Protein AF-A0A3B0XE93-F1 (afdb_monomer)

Secondary structure (DSSP, 8-state):
--------HHHHHHHHHHHTT--S-----TT-SEEEEEEEEETTEEEEEEEEETTEEEEETTEEEEGGGTEEEETTEEEE-HHHHHHHHHSPPP--S------HHHHHHHHHHHHHHHHHHHHHHHHHHHH-TTS-HHHHHHHHTTSGGGTT--HHHHHTTS--

Nearest PDB structures (foldseek):
  1lvn-assembly1_A  TM=4.538E-01  e=3.281E-01  Escherichia coli
  1qal-assembly1_A  TM=4.482E-01  e=3.482E-01  Escherichia coli
  8w8d-assembly1_c  TM=2.351E-01  e=2.782E+00  Escherichia coli K-12
  2uw4-assembly1_A  TM=3.989E-01  e=7.632E+00  Bos taurus

Mean predicted aligned error: 15.97 Å

Sequence (164 aa):
MNALWKTGFKQLAGVVAGLLSFDGRIEHKPEQSSICLGMLKSKGGRRWVSLFNQPLELEINGYKTPLNELLFIENGVLVIDRLRIEELLNLAPVNTAKKYIPDVSDREAQKSATQLMYQDWQDVYDALKTQHPKQNISWICRHISRLPVGKNKTPEYIRRKIKS

pLDDT: mean 82.12, std 14.65, range [35.81, 96.44]

Solvent-accessible surface area (backbone atoms only — not comparable to full-atom values): 9842 Å² total; per-residue (Å²): 134,84,80,80,85,79,80,54,72,70,56,51,52,49,52,56,26,52,74,70,69,45,89,67,84,82,71,82,61,97,86,55,64,57,37,73,60,50,71,47,84,34,91,90,46,75,34,58,33,34,42,32,70,80,69,53,22,39,32,33,44,78,43,75,39,53,43,79,82,40,49,48,76,57,97,91,38,87,42,64,49,60,68,61,52,55,47,46,53,59,45,78,61,55,75,70,68,68,66,83,68,70,59,57,67,62,48,48,51,50,49,48,55,51,50,50,49,44,47,58,51,38,56,52,46,54,52,47,43,70,78,37,70,89,59,53,70,70,58,52,26,50,51,45,28,74,39,83,83,24,72,85,40,54,36,73,60,48,56,75,65,42,88,128

Organism: NCBI:txid652676

Structure (mmCIF, N/CA/C/O backbone):
data_AF-A0A3B0XE93-F1
#
_entry.id   AF-A0A3B0XE93-F1
#
loop_
_atom_site.group_PDB
_atom_site.id
_atom_site.type_symbol
_atom_site.label_atom_id
_atom_site.label_alt_id
_atom_site.label_comp_id
_atom_site.label_asym_id
_atom_site.label_entity_id
_atom_site.label_seq_id
_atom_site.pdbx_PDB_ins_code
_atom_site.Cartn_x
_atom_site.Cartn_y
_atom_site.Cartn_z
_atom_site.occupancy
_atom_site.B_iso_or_equiv
_atom_site.auth_seq_id
_atom_site.auth_comp_id
_atom_site.auth_asym_id
_atom_site.auth_atom_id
_atom_site.pdbx_PDB_model_num
ATOM 1 N N . MET A 1 1 ? -18.239 26.382 17.765 1.00 35.81 1 MET A N 1
ATOM 2 C CA . MET A 1 1 ? -16.761 26.375 17.711 1.00 35.81 1 MET A CA 1
ATOM 3 C C . MET A 1 1 ? -16.318 24.947 17.431 1.00 35.81 1 MET A C 1
ATOM 5 O O . MET A 1 1 ? -16.340 24.133 18.341 1.00 35.81 1 MET A O 1
ATOM 9 N N . ASN A 1 2 ? -16.002 24.613 16.178 1.00 44.59 2 ASN A N 1
ATOM 10 C CA . ASN A 1 2 ? -15.496 23.281 15.838 1.00 44.59 2 ASN A CA 1
ATOM 11 C C . ASN A 1 2 ? -14.005 23.256 16.171 1.00 44.59 2 ASN A C 1
ATOM 13 O O . ASN A 1 2 ? -13.198 23.816 15.430 1.00 44.59 2 ASN A O 1
ATOM 17 N N . ALA A 1 3 ? -13.639 22.668 17.308 1.00 47.34 3 ALA A N 1
ATOM 18 C CA . ALA A 1 3 ? -12.245 22.337 17.555 1.00 47.34 3 ALA A CA 1
ATOM 19 C C . ALA A 1 3 ? -11.796 21.374 16.444 1.00 47.34 3 ALA A C 1
ATOM 21 O O . ALA A 1 3 ? -12.363 20.295 16.287 1.00 47.34 3 ALA A O 1
ATOM 22 N N . LEU A 1 4 ? -10.819 21.784 15.635 1.00 50.97 4 LEU A N 1
ATOM 23 C CA . LEU A 1 4 ? -10.153 20.901 14.682 1.00 50.97 4 LEU A CA 1
ATOM 24 C C . LEU A 1 4 ? -9.280 19.941 15.488 1.00 50.97 4 LEU A C 1
ATOM 26 O O . LEU A 1 4 ? -8.141 20.259 15.831 1.00 50.97 4 LEU A O 1
ATOM 30 N N . TRP A 1 5 ? -9.841 18.785 15.835 1.00 53.22 5 TRP A N 1
ATOM 31 C CA . TRP A 1 5 ? -9.100 17.700 16.461 1.00 53.22 5 TRP A CA 1
ATOM 32 C C . TRP A 1 5 ? -7.987 17.260 15.507 1.00 53.22 5 TRP A C 1
ATOM 34 O O . TRP A 1 5 ? -8.245 16.785 14.403 1.00 53.22 5 TRP A O 1
ATOM 44 N N . LYS A 1 6 ? -6.735 17.455 15.925 1.00 71.44 6 LYS A N 1
ATOM 45 C CA . LYS A 1 6 ? -5.544 16.972 15.221 1.00 71.44 6 LYS A CA 1
ATOM 46 C C . LYS A 1 6 ? -4.978 15.801 16.011 1.00 71.44 6 LYS A C 1
ATOM 48 O O . LYS A 1 6 ? -4.759 15.921 17.213 1.00 71.44 6 LYS A O 1
ATOM 53 N N . THR A 1 7 ? -4.737 14.683 15.340 1.00 76.25 7 THR A N 1
ATOM 54 C CA . THR A 1 7 ? -4.105 13.497 15.930 1.00 76.25 7 THR A CA 1
ATOM 55 C C . THR A 1 7 ? -2.838 13.148 15.155 1.00 76.25 7 THR A C 1
ATOM 57 O O . THR A 1 7 ? -2.737 13.430 13.961 1.00 76.25 7 THR A O 1
ATOM 60 N N . GLY A 1 8 ? -1.843 12.579 15.836 1.00 85.19 8 GLY A N 1
ATOM 61 C CA . GLY A 1 8 ? -0.623 12.107 15.184 1.00 85.19 8 GLY A CA 1
ATOM 62 C C . GLY A 1 8 ? -0.851 10.790 14.439 1.00 85.19 8 GLY A C 1
ATOM 63 O O . GLY A 1 8 ? -1.668 9.970 14.850 1.00 85.19 8 GLY A O 1
ATOM 64 N N . PHE A 1 9 ? -0.066 10.531 13.392 1.00 85.25 9 PHE A N 1
ATOM 65 C CA . PHE A 1 9 ? -0.191 9.317 12.572 1.00 85.25 9 PHE A CA 1
ATOM 66 C C . PHE A 1 9 ? -0.133 8.010 13.390 1.00 85.25 9 PHE A C 1
ATOM 68 O O . PHE A 1 9 ? -0.951 7.115 13.200 1.00 85.25 9 PHE A O 1
ATOM 75 N N . LYS A 1 10 ? 0.759 7.929 14.388 1.00 87.62 10 LYS A N 1
ATOM 76 C CA . LYS A 1 10 ? 0.846 6.774 15.301 1.00 87.62 10 LYS A CA 1
ATOM 77 C C . LYS A 1 10 ? -0.414 6.585 16.158 1.00 87.62 10 LYS A C 1
ATOM 79 O O . LYS A 1 10 ? -0.810 5.454 16.420 1.00 87.62 10 LYS A O 1
ATOM 84 N N . GLN A 1 11 ? -1.028 7.676 16.617 1.00 89.81 11 GLN A N 1
ATOM 85 C CA . GLN A 1 11 ? -2.264 7.614 17.406 1.00 89.81 11 GLN A CA 1
ATOM 86 C C . GLN A 1 11 ? -3.430 7.157 16.530 1.00 89.81 11 GLN A C 1
ATOM 88 O O . GLN A 1 11 ? -4.178 6.273 16.937 1.00 89.81 11 GLN A O 1
ATOM 93 N N . LEU A 1 12 ? -3.526 7.690 15.309 1.00 91.00 12 LEU A N 1
ATOM 94 C CA . LEU A 1 12 ? -4.509 7.248 14.325 1.00 91.00 12 LEU A CA 1
ATOM 95 C C . LEU A 1 12 ? -4.355 5.757 14.003 1.00 91.00 12 LEU A C 1
ATOM 97 O O . LEU A 1 12 ? -5.346 5.034 13.995 1.00 91.00 12 LEU A O 1
ATOM 101 N N . ALA A 1 13 ? -3.123 5.275 13.825 1.00 90.62 13 ALA A N 1
ATOM 102 C CA . ALA A 1 13 ? -2.853 3.849 13.663 1.00 90.62 13 ALA A CA 1
ATOM 103 C C . ALA A 1 13 ? -3.370 3.028 14.855 1.00 90.62 13 ALA A C 1
ATOM 105 O O . ALA A 1 13 ? -3.952 1.968 14.650 1.00 90.62 13 ALA A O 1
ATOM 106 N N . GLY A 1 14 ? -3.224 3.537 16.085 1.00 92.81 14 GLY A N 1
ATOM 107 C CA . GLY A 1 14 ? -3.775 2.929 17.303 1.00 92.81 14 GLY A CA 1
ATOM 108 C C . GLY A 1 14 ? -5.294 2.830 17.290 1.00 92.81 14 GLY A C 1
ATOM 109 O O . GLY A 1 14 ? -5.845 1.779 17.603 1.00 92.81 14 GLY A O 1
ATOM 110 N N . VAL A 1 15 ? -5.967 3.902 16.871 1.00 93.19 15 VAL A N 1
ATOM 111 C CA . VAL A 1 15 ? -7.427 3.922 16.722 1.00 93.19 15 VAL A CA 1
ATOM 112 C C . VAL A 1 15 ? -7.874 2.890 15.686 1.00 93.19 15 VAL A C 1
ATOM 114 O O . VAL A 1 15 ? -8.721 2.056 15.987 1.00 93.19 15 VAL A O 1
ATOM 117 N N . VAL A 1 16 ? -7.274 2.895 14.491 1.00 94.56 16 VAL A N 1
ATOM 118 C CA . VAL A 1 16 ? -7.615 1.943 13.420 1.00 94.56 16 VAL A CA 1
ATOM 119 C C . VAL A 1 16 ? -7.341 0.501 13.854 1.00 94.56 16 VAL A C 1
ATOM 121 O O . VAL A 1 16 ? -8.167 -0.376 13.616 1.00 94.56 16 VAL A O 1
ATOM 124 N N . ALA A 1 17 ? -6.224 0.250 14.542 1.00 94.31 17 ALA A N 1
ATOM 125 C CA . ALA A 1 17 ? -5.903 -1.066 15.082 1.00 94.31 17 ALA A CA 1
ATOM 126 C C . ALA A 1 17 ? -6.938 -1.540 16.111 1.00 94.31 17 ALA A C 1
ATOM 128 O O . ALA A 1 17 ? -7.395 -2.677 16.027 1.00 94.31 17 ALA A O 1
ATOM 129 N N . GLY A 1 18 ? -7.367 -0.659 17.020 1.00 94.31 18 GLY A N 1
ATOM 130 C CA . GLY A 1 18 ? -8.422 -0.959 17.988 1.00 94.31 18 GLY A CA 1
ATOM 131 C C . GLY A 1 18 ? -9.764 -1.272 17.319 1.00 94.31 18 GLY A C 1
ATOM 132 O O . GLY A 1 18 ? -10.417 -2.250 17.678 1.00 94.31 18 GLY A O 1
ATOM 133 N N . LEU A 1 19 ? -10.146 -0.509 16.288 1.00 95.25 19 LEU A N 1
ATOM 134 C CA . LEU A 1 19 ? -11.364 -0.767 15.508 1.00 95.25 19 LEU A CA 1
ATOM 135 C C . LEU A 1 19 ? -11.318 -2.126 14.787 1.00 95.25 19 LEU A C 1
ATOM 137 O O . LEU A 1 19 ? -12.336 -2.813 14.682 1.00 95.25 19 LEU A O 1
ATOM 141 N N . LEU A 1 20 ? -10.132 -2.542 14.340 1.00 94.75 20 LEU A N 1
ATOM 142 C CA . LEU A 1 20 ? -9.881 -3.845 13.719 1.00 94.75 20 LEU A CA 1
ATOM 143 C C . LEU A 1 20 ? -9.588 -4.973 14.725 1.00 94.75 20 LEU A C 1
ATOM 145 O O . LEU A 1 20 ? -9.376 -6.108 14.301 1.00 94.75 20 LEU A O 1
ATOM 149 N N . SER A 1 21 ? -9.624 -4.686 16.030 1.00 93.56 21 SER A N 1
ATOM 150 C CA . SER A 1 21 ? -9.371 -5.649 17.112 1.00 93.56 21 SER A CA 1
ATOM 151 C C . SER A 1 21 ? -7.960 -6.254 17.089 1.00 93.56 21 SER A C 1
ATOM 153 O O . SER A 1 21 ? -7.776 -7.446 17.331 1.00 93.56 21 SER A O 1
ATOM 155 N N . PHE A 1 22 ? -6.951 -5.438 16.781 1.00 89.94 22 PHE A N 1
ATOM 156 C CA . PHE A 1 22 ? -5.552 -5.808 16.976 1.00 89.94 22 PHE A CA 1
ATOM 157 C C . PHE A 1 22 ? -5.076 -5.412 18.376 1.00 89.94 22 PHE A C 1
ATOM 159 O O . PHE A 1 22 ? -5.111 -4.239 18.741 1.00 89.94 22 PHE A O 1
ATOM 166 N N . ASP A 1 23 ? -4.528 -6.379 19.111 1.00 81.69 23 ASP A N 1
ATOM 167 C CA . ASP A 1 23 ? -4.032 -6.183 20.484 1.00 81.69 23 ASP A CA 1
ATOM 168 C C . ASP A 1 23 ? -2.507 -5.936 20.548 1.00 81.69 23 ASP A C 1
ATOM 170 O O . ASP A 1 23 ? -1.893 -5.917 21.617 1.00 81.69 23 ASP A O 1
ATOM 174 N N . GLY A 1 24 ? -1.862 -5.782 19.387 1.00 73.31 24 GLY A N 1
ATOM 175 C CA . GLY A 1 24 ? -0.417 -5.602 19.261 1.00 73.31 24 GLY A CA 1
ATOM 176 C C . GLY A 1 24 ? 0.051 -4.178 19.569 1.00 73.31 24 GLY A C 1
ATOM 177 O O . GLY A 1 24 ? -0.646 -3.194 19.319 1.00 73.31 24 GLY A O 1
ATOM 178 N N . ARG A 1 25 ? 1.288 -4.042 20.066 1.00 77.31 25 ARG A N 1
ATOM 179 C CA . ARG A 1 25 ? 1.932 -2.726 20.177 1.00 77.31 25 ARG A CA 1
ATOM 180 C C . ARG A 1 25 ? 2.284 -2.204 18.788 1.00 77.31 25 ARG A C 1
ATOM 182 O O . ARG A 1 25 ? 2.973 -2.874 18.028 1.00 77.31 25 ARG A O 1
ATOM 189 N N . ILE A 1 26 ? 1.870 -0.973 18.501 1.00 80.69 26 ILE A N 1
ATOM 190 C CA . ILE A 1 26 ? 2.227 -0.293 17.257 1.00 80.69 26 ILE A CA 1
ATOM 191 C C . ILE A 1 26 ? 3.638 0.274 17.362 1.00 80.69 26 ILE A C 1
ATOM 193 O O . ILE A 1 26 ? 3.898 1.260 18.068 1.00 80.69 26 ILE A O 1
ATOM 197 N N . GLU A 1 27 ? 4.541 -0.340 16.613 1.00 75.62 27 GLU A N 1
ATOM 198 C CA . GLU A 1 27 ? 5.881 0.170 16.374 1.00 75.62 27 GLU A CA 1
ATOM 199 C C . GLU A 1 27 ? 5.863 1.100 15.157 1.00 75.62 27 GLU A C 1
ATOM 201 O O . GLU A 1 27 ? 5.332 0.765 14.102 1.00 75.62 27 GLU A O 1
ATOM 206 N N . HIS A 1 28 ? 6.423 2.298 15.313 1.00 71.38 28 HIS A N 1
ATOM 207 C CA . HIS A 1 28 ? 6.531 3.279 14.237 1.00 71.38 28 HIS A CA 1
ATOM 208 C C . HIS A 1 28 ? 7.847 4.034 14.379 1.00 71.38 28 HIS A C 1
ATOM 210 O O . HIS A 1 28 ? 8.107 4.633 15.428 1.00 71.38 28 HIS A O 1
ATOM 216 N N . LYS A 1 29 ? 8.661 4.013 13.323 1.00 74.44 29 LYS A N 1
ATOM 217 C CA . LYS A 1 29 ? 9.865 4.840 13.197 1.00 74.44 29 LYS A CA 1
ATOM 218 C C . LYS A 1 29 ? 9.525 6.116 12.412 1.00 74.44 29 LYS A C 1
ATOM 220 O O . LYS A 1 29 ? 8.747 6.025 11.470 1.00 74.44 29 LYS A O 1
ATOM 225 N N . PRO A 1 30 ? 10.112 7.282 12.739 1.00 64.44 30 PRO A N 1
ATOM 226 C CA . PRO A 1 30 ? 9.741 8.568 12.131 1.00 64.44 30 PRO A CA 1
ATOM 227 C C . PRO A 1 30 ? 9.836 8.630 10.598 1.00 64.44 30 PRO A C 1
ATOM 229 O O . PRO A 1 30 ? 9.127 9.414 9.981 1.00 64.44 30 PRO A O 1
ATOM 232 N N . GLU A 1 31 ? 10.696 7.811 9.989 1.00 69.81 31 GLU A N 1
ATOM 233 C CA . GLU A 1 31 ? 10.945 7.787 8.539 1.00 69.81 31 GLU A CA 1
ATOM 234 C C . GLU A 1 31 ? 10.011 6.837 7.768 1.00 69.81 31 GLU A C 1
ATOM 236 O O . GLU A 1 31 ? 10.089 6.741 6.544 1.00 69.81 31 GLU A O 1
ATOM 241 N N . GLN A 1 32 ? 9.134 6.099 8.456 1.00 74.06 32 GLN A N 1
ATOM 242 C CA . GLN A 1 32 ? 8.253 5.132 7.807 1.00 74.06 32 GLN A CA 1
ATOM 243 C C . GLN A 1 32 ? 7.007 5.815 7.235 1.00 74.06 32 GLN A C 1
ATOM 245 O O . GLN A 1 32 ? 6.231 6.448 7.945 1.00 74.06 32 GLN A O 1
ATOM 250 N N . SER A 1 33 ? 6.769 5.625 5.937 1.00 81.81 33 SER A N 1
ATOM 251 C CA . SER A 1 33 ? 5.553 6.094 5.256 1.00 81.81 33 SER A CA 1
ATOM 252 C C . SER A 1 33 ? 4.318 5.236 5.554 1.00 81.81 33 SER A C 1
ATOM 254 O O . SER A 1 33 ? 3.205 5.609 5.174 1.00 81.81 33 SER A O 1
ATOM 256 N N . SER A 1 34 ? 4.505 4.095 6.226 1.00 87.12 34 SER A N 1
ATOM 257 C CA . SER A 1 34 ? 3.443 3.167 6.604 1.00 87.12 34 SER A CA 1
ATOM 258 C C . SER A 1 34 ? 3.711 2.464 7.935 1.00 87.12 34 SER A C 1
ATOM 260 O O . SER A 1 34 ? 4.855 2.306 8.359 1.00 87.12 34 SER A O 1
ATOM 262 N N . ILE A 1 35 ? 2.634 2.026 8.583 1.00 88.06 35 ILE A N 1
ATOM 263 C CA . ILE A 1 35 ? 2.636 1.229 9.809 1.00 88.06 35 ILE A CA 1
ATOM 264 C C . ILE A 1 35 ? 1.914 -0.084 9.517 1.00 88.06 35 ILE A C 1
ATOM 266 O O . ILE A 1 35 ? 0.746 -0.076 9.132 1.00 88.06 35 ILE A O 1
ATOM 270 N N . CYS A 1 36 ? 2.587 -1.210 9.746 1.00 89.19 36 CYS A N 1
ATOM 271 C CA . CYS A 1 36 ? 1.939 -2.517 9.739 1.00 89.19 36 CYS A CA 1
ATOM 272 C C . CYS A 1 36 ? 1.103 -2.672 11.018 1.00 89.19 36 CYS A C 1
ATOM 274 O O . CYS A 1 36 ? 1.645 -2.579 12.120 1.00 89.19 36 CYS A O 1
ATOM 276 N N . LEU A 1 37 ? -0.209 -2.878 10.877 1.00 89.19 37 LEU A N 1
ATOM 277 C CA . LEU A 1 37 ? -1.135 -2.986 12.010 1.00 8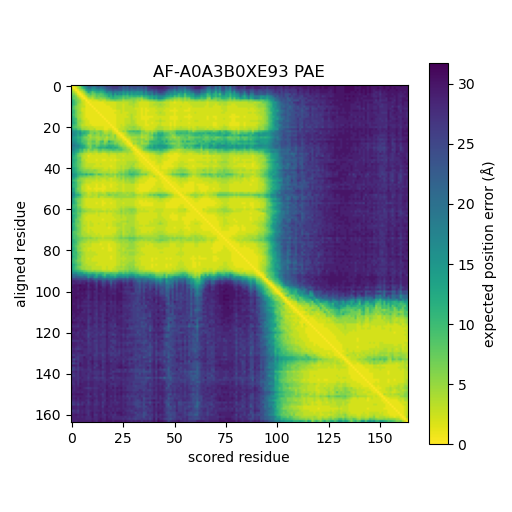9.19 37 LEU A CA 1
ATOM 278 C C . LEU A 1 37 ? -1.267 -4.432 12.507 1.00 89.19 37 LEU A C 1
ATOM 280 O O . LEU A 1 37 ? -1.372 -4.667 13.707 1.00 89.19 37 LEU A O 1
ATOM 284 N N . GLY A 1 38 ? -1.262 -5.401 11.587 1.00 87.62 38 GLY A N 1
ATOM 285 C CA . GLY A 1 38 ? -1.463 -6.811 11.911 1.00 87.62 38 GLY A CA 1
ATOM 286 C C . GLY A 1 38 ? -1.996 -7.631 10.740 1.00 87.62 38 GLY A C 1
ATOM 287 O O . GLY A 1 38 ? -2.010 -7.179 9.594 1.00 87.62 38 GLY A O 1
ATOM 288 N N . MET A 1 39 ? -2.438 -8.856 11.029 1.00 90.12 39 MET A N 1
ATOM 289 C CA . MET A 1 39 ? -3.054 -9.746 10.044 1.00 90.12 39 MET A CA 1
ATOM 290 C C . MET A 1 39 ? -4.523 -10.010 10.365 1.00 90.12 39 MET A C 1
ATOM 292 O O . MET A 1 39 ? -4.845 -10.402 11.484 1.00 90.12 39 MET A O 1
ATOM 296 N N . LEU A 1 40 ? -5.391 -9.924 9.356 1.00 89.88 40 LEU A N 1
ATOM 297 C CA . LEU A 1 40 ? -6.779 -10.387 9.439 1.00 89.88 40 LEU A CA 1
ATOM 298 C C . LEU A 1 40 ? -6.952 -11.735 8.737 1.00 89.88 40 LEU A C 1
ATOM 300 O O . LEU A 1 40 ? -6.240 -12.072 7.784 1.00 89.88 40 LEU A O 1
ATOM 304 N N . LYS A 1 41 ? -7.918 -12.523 9.214 1.00 89.75 41 LYS A N 1
ATOM 305 C CA . LYS A 1 41 ? -8.321 -13.783 8.584 1.00 89.75 41 LYS A CA 1
ATOM 306 C C . LYS A 1 41 ? -9.254 -13.492 7.404 1.00 89.75 41 LYS A C 1
ATOM 308 O O . LYS A 1 41 ? -10.209 -12.742 7.531 1.00 89.75 41 LYS A O 1
ATOM 313 N N . SER A 1 42 ? -8.986 -14.138 6.279 1.00 89.25 42 SER A N 1
ATOM 314 C CA . SER A 1 42 ? -9.807 -14.167 5.064 1.00 89.25 42 SER A CA 1
ATOM 315 C C . SER A 1 42 ? -10.214 -15.612 4.750 1.00 89.25 42 SER A C 1
ATOM 317 O O . SER A 1 42 ? -9.683 -16.556 5.345 1.00 89.25 42 SER A O 1
ATOM 319 N N . LYS A 1 43 ? -11.106 -15.810 3.774 1.00 87.00 43 LYS A N 1
ATOM 320 C CA . LYS A 1 43 ? -11.475 -17.145 3.269 1.00 87.00 43 LYS A CA 1
ATOM 321 C C . LYS A 1 43 ? -10.269 -17.898 2.690 1.00 87.00 43 LYS A C 1
ATOM 323 O O . LYS A 1 43 ? -10.196 -19.114 2.813 1.00 87.00 43 LYS A O 1
ATOM 328 N N . GLY A 1 44 ? -9.313 -17.175 2.098 1.00 81.50 44 GLY A N 1
ATOM 329 C CA . GLY A 1 44 ? -8.120 -17.730 1.445 1.00 81.50 44 GLY A CA 1
ATOM 330 C C . GLY A 1 44 ? -6.843 -17.732 2.294 1.00 81.50 44 GLY A C 1
ATOM 331 O O . GLY A 1 44 ? -5.764 -17.921 1.740 1.00 81.50 44 GLY A O 1
ATOM 332 N N . GLY A 1 45 ? -6.923 -17.472 3.605 1.00 86.81 45 GLY A N 1
ATOM 333 C CA . GLY A 1 45 ? -5.754 -17.410 4.495 1.00 86.81 45 GLY A CA 1
ATOM 334 C C . GLY A 1 45 ? -5.688 -16.118 5.308 1.00 86.81 45 GLY A C 1
ATOM 335 O O . GLY A 1 45 ? -6.717 -15.525 5.618 1.00 86.81 45 GLY A O 1
ATOM 336 N N . ARG A 1 46 ? -4.488 -15.667 5.681 1.00 86.88 46 ARG A N 1
ATOM 337 C CA . ARG A 1 46 ? -4.278 -14.418 6.438 1.00 86.88 46 ARG A CA 1
ATOM 338 C C . ARG A 1 46 ? -3.737 -13.320 5.526 1.00 86.88 46 ARG A C 1
ATOM 340 O O . ARG A 1 46 ? -2.913 -13.602 4.659 1.00 86.88 46 ARG A O 1
ATOM 347 N N . ARG A 1 47 ? -4.187 -12.080 5.723 1.00 87.56 47 ARG A N 1
ATOM 348 C CA . ARG A 1 47 ? -3.762 -10.908 4.943 1.00 87.56 47 ARG A CA 1
ATOM 349 C C . ARG A 1 47 ? -3.220 -9.836 5.875 1.00 87.56 47 ARG A C 1
ATOM 351 O O . ARG A 1 47 ? -3.830 -9.565 6.906 1.00 87.56 47 ARG A O 1
ATOM 358 N N . TRP A 1 48 ? -2.090 -9.244 5.500 1.00 90.06 48 TRP A N 1
ATOM 359 C CA . TRP A 1 48 ? -1.546 -8.076 6.184 1.00 90.06 48 TRP A CA 1
ATOM 360 C C . TRP A 1 48 ? -2.452 -6.861 5.994 1.00 90.06 48 TRP A C 1
ATOM 362 O O . TRP A 1 48 ? -3.055 -6.693 4.932 1.00 90.06 48 TRP A O 1
ATOM 372 N N . VAL A 1 49 ? -2.500 -6.034 7.033 1.00 91.62 49 VAL A N 1
ATOM 373 C CA . VAL A 1 49 ? -3.153 -4.730 7.046 1.00 91.62 49 VAL A CA 1
ATOM 374 C C . VAL A 1 49 ? -2.117 -3.677 7.417 1.00 91.62 49 VAL A C 1
ATOM 376 O O . VAL A 1 49 ? -1.479 -3.778 8.469 1.00 91.62 49 VAL A O 1
ATOM 379 N N . SER A 1 50 ? -1.976 -2.661 6.571 1.00 92.69 50 SER A N 1
ATOM 380 C CA . SER A 1 50 ? -1.030 -1.559 6.771 1.00 92.69 50 SER A CA 1
ATOM 381 C C . SER A 1 50 ? -1.728 -0.215 6.606 1.00 92.69 50 SER A C 1
ATOM 383 O O . SER A 1 50 ? -2.565 -0.061 5.725 1.00 92.69 50 SER A O 1
ATOM 385 N N . LEU A 1 51 ? -1.371 0.772 7.422 1.00 92.31 51 LEU A N 1
ATOM 386 C CA . LEU A 1 51 ? -1.832 2.153 7.282 1.00 92.31 51 LEU A CA 1
ATOM 387 C C . LEU A 1 51 ? -0.728 3.001 6.644 1.00 92.31 51 LEU A C 1
ATOM 389 O O . LEU A 1 51 ? 0.411 2.940 7.100 1.00 92.31 51 LEU A O 1
ATOM 393 N N . PHE A 1 52 ? -1.051 3.808 5.637 1.00 89.12 52 PHE A N 1
ATOM 394 C CA . PHE A 1 52 ? -0.142 4.746 4.967 1.00 89.12 52 PHE A CA 1
ATOM 395 C C . PHE A 1 52 ? -0.442 6.184 5.388 1.00 89.12 52 PHE A C 1
ATOM 397 O O . PHE A 1 52 ? -1.590 6.518 5.654 1.00 89.12 52 PHE A O 1
ATOM 404 N N . ASN A 1 53 ? 0.584 7.033 5.471 1.00 81.94 53 ASN A N 1
ATOM 405 C CA . ASN A 1 53 ? 0.429 8.425 5.916 1.00 81.94 53 ASN A CA 1
ATOM 406 C C . ASN A 1 53 ? 0.129 9.396 4.760 1.00 81.94 53 ASN A C 1
ATOM 408 O O . ASN A 1 53 ? -0.522 10.418 4.964 1.00 81.94 53 ASN A O 1
ATOM 412 N N . GLN A 1 54 ? 0.641 9.120 3.554 1.00 83.12 54 GLN A N 1
ATOM 413 C CA . GLN A 1 54 ? 0.551 10.022 2.400 1.00 83.12 54 GLN A CA 1
ATOM 414 C C . GLN A 1 54 ? 0.505 9.239 1.072 1.00 83.12 54 GLN A C 1
ATOM 416 O O . GLN A 1 54 ? 1.553 8.786 0.605 1.00 83.12 54 GLN A O 1
ATOM 421 N N . PRO A 1 55 ? -0.675 9.101 0.440 1.00 87.56 55 PRO A N 1
ATOM 422 C CA . PRO A 1 55 ? -2.003 9.453 0.965 1.00 87.56 55 PRO A CA 1
ATOM 423 C C . PRO A 1 55 ? -2.417 8.608 2.188 1.00 87.56 55 PRO A C 1
ATOM 425 O O . PRO A 1 55 ? -1.826 7.563 2.467 1.00 87.56 55 PRO A O 1
ATOM 428 N N . LEU A 1 56 ? -3.401 9.102 2.953 1.00 88.44 56 LEU A N 1
ATOM 429 C CA . LEU A 1 56 ? -3.919 8.420 4.142 1.00 88.44 56 LEU A CA 1
ATOM 430 C C . LEU A 1 56 ? -4.844 7.267 3.735 1.00 88.44 56 LEU A C 1
ATOM 432 O O . LEU A 1 56 ? -6.032 7.463 3.471 1.00 88.44 56 LEU A O 1
ATOM 436 N N . GLU A 1 57 ? -4.281 6.066 3.687 1.00 94.75 57 GLU A N 1
ATOM 437 C CA . GLU A 1 57 ? -4.923 4.884 3.111 1.00 94.75 57 GLU A CA 1
ATOM 438 C C . GLU A 1 57 ? -4.698 3.648 3.977 1.00 94.75 57 GLU A C 1
ATOM 440 O O . GLU A 1 57 ? -3.641 3.483 4.590 1.00 94.75 57 GLU A O 1
ATOM 445 N N . LEU A 1 58 ? -5.678 2.749 3.982 1.00 94.56 58 LEU A N 1
ATOM 446 C CA . LEU A 1 58 ? -5.538 1.401 4.510 1.00 94.56 58 LEU A CA 1
ATOM 447 C C . LEU A 1 58 ? -5.236 0.447 3.353 1.00 94.56 58 LEU A C 1
ATOM 449 O O . LEU A 1 58 ? -5.999 0.372 2.391 1.00 94.56 58 LEU A O 1
ATOM 453 N N . GLU A 1 59 ? -4.130 -0.283 3.442 1.00 93.00 59 GLU A N 1
ATOM 454 C CA . GLU A 1 59 ? -3.802 -1.352 2.510 1.00 93.00 59 GLU A CA 1
ATOM 455 C C . GLU A 1 59 ? -4.251 -2.700 3.069 1.00 93.00 59 GLU A C 1
ATOM 457 O O . GLU A 1 59 ? -3.806 -3.116 4.142 1.00 93.00 59 GLU A O 1
ATOM 462 N N . ILE A 1 60 ? -5.090 -3.404 2.309 1.00 91.31 60 ILE A N 1
ATOM 463 C CA . ILE A 1 60 ? -5.505 -4.779 2.581 1.00 91.31 60 ILE A CA 1
ATOM 464 C C . ILE A 1 60 ? -5.375 -5.569 1.290 1.00 91.31 60 ILE A C 1
ATOM 466 O O . ILE A 1 60 ? -5.942 -5.200 0.265 1.00 91.31 60 ILE A O 1
ATOM 470 N N . ASN A 1 61 ? -4.655 -6.693 1.338 1.00 86.00 61 ASN A N 1
ATOM 471 C CA . ASN A 1 61 ? -4.578 -7.618 0.201 1.00 86.00 61 ASN A CA 1
ATOM 472 C C . ASN A 1 61 ? -4.081 -6.947 -1.111 1.00 86.00 61 ASN A C 1
ATOM 474 O O . ASN A 1 61 ? -4.482 -7.329 -2.210 1.00 86.00 61 ASN A O 1
ATOM 478 N N . GLY A 1 62 ? -3.215 -5.931 -0.987 1.00 84.25 62 GLY A N 1
ATOM 479 C CA . GLY A 1 62 ? -2.672 -5.140 -2.099 1.00 84.25 62 GLY A CA 1
ATOM 480 C C . GLY A 1 62 ? -3.578 -4.012 -2.608 1.00 84.25 62 GLY A C 1
ATOM 481 O O . GLY A 1 62 ? -3.161 -3.256 -3.484 1.00 84.25 62 GLY A O 1
ATOM 482 N N . TYR A 1 63 ? -4.794 -3.876 -2.075 1.00 88.88 63 TYR A N 1
ATOM 483 C CA . TYR A 1 63 ? -5.686 -2.755 -2.356 1.00 88.88 63 TYR A CA 1
ATOM 484 C C . TYR A 1 63 ? -5.439 -1.640 -1.353 1.00 88.88 63 TYR A C 1
ATOM 486 O O . TYR A 1 63 ? -5.535 -1.878 -0.153 1.00 88.88 63 TYR A O 1
ATOM 494 N N . LYS A 1 64 ? -5.158 -0.433 -1.845 1.00 92.56 64 LYS A N 1
ATOM 495 C CA . LYS A 1 64 ? -5.102 0.780 -1.030 1.00 92.56 64 LYS A CA 1
ATOM 496 C C . LYS A 1 64 ? -6.447 1.484 -1.094 1.00 92.56 64 LYS A C 1
ATOM 498 O O . LYS A 1 64 ? -6.927 1.788 -2.184 1.00 92.56 64 LYS A O 1
ATOM 503 N N . THR A 1 65 ? -7.056 1.707 0.061 1.00 93.50 65 THR A N 1
ATOM 504 C CA . THR A 1 65 ? -8.361 2.356 0.172 1.00 93.50 65 THR A CA 1
ATOM 505 C C . THR A 1 65 ? -8.242 3.586 1.067 1.00 93.50 65 THR A C 1
ATOM 507 O O . THR A 1 65 ? -7.747 3.459 2.192 1.00 93.50 65 THR A O 1
ATOM 510 N N . PRO A 1 66 ? -8.671 4.772 0.604 1.00 94.56 66 PRO A N 1
ATOM 511 C CA . PRO A 1 66 ? -8.680 5.984 1.413 1.00 94.56 66 PRO A CA 1
ATOM 512 C C . PRO A 1 66 ? -9.424 5.789 2.736 1.00 94.56 66 PRO A C 1
ATOM 514 O O . PRO A 1 66 ? -10.511 5.214 2.786 1.00 94.56 66 PRO A O 1
ATOM 517 N N . LEU A 1 67 ? -8.847 6.268 3.839 1.00 92.69 67 LEU A N 1
ATOM 518 C CA . LEU A 1 67 ? -9.408 6.000 5.168 1.00 92.69 67 LEU A CA 1
ATOM 519 C C . LEU A 1 67 ? -10.783 6.666 5.380 1.00 92.69 67 LEU A C 1
ATOM 521 O O . LEU A 1 67 ? -11.599 6.169 6.152 1.00 92.69 67 LEU A O 1
ATOM 525 N N . ASN A 1 68 ? -11.065 7.755 4.664 1.00 91.50 68 ASN A N 1
ATOM 526 C CA . ASN A 1 68 ? -12.368 8.427 4.650 1.00 91.50 68 ASN A CA 1
ATOM 527 C C . ASN A 1 68 ? -13.476 7.620 3.947 1.00 91.50 68 ASN A C 1
ATOM 529 O O . ASN A 1 68 ? -14.639 7.970 4.098 1.00 91.50 68 ASN A O 1
ATOM 533 N N . GLU A 1 69 ? -13.136 6.570 3.196 1.00 92.31 69 GLU A N 1
ATOM 534 C CA . GLU A 1 69 ? -14.112 5.626 2.631 1.00 92.31 69 GLU A CA 1
ATOM 535 C C . GLU A 1 69 ? -14.419 4.465 3.586 1.00 92.31 69 GLU A C 1
ATOM 537 O O . GLU A 1 69 ? -15.383 3.735 3.380 1.00 92.31 69 GLU A O 1
ATOM 542 N N . LEU A 1 70 ? -13.592 4.272 4.618 1.00 95.38 70 LEU A N 1
ATOM 543 C CA . LEU A 1 70 ? -13.694 3.144 5.547 1.00 95.38 70 LEU A CA 1
ATOM 544 C C . LEU A 1 70 ? -14.191 3.555 6.931 1.00 95.38 70 LEU A C 1
ATOM 546 O O . LEU A 1 70 ? -14.715 2.714 7.656 1.00 95.38 70 LEU A O 1
ATOM 550 N N . LEU A 1 71 ? -13.990 4.814 7.321 1.00 95.00 71 LEU A N 1
ATOM 551 C CA . LEU A 1 71 ? -14.371 5.333 8.628 1.00 95.00 71 LEU A CA 1
ATOM 552 C C . LEU A 1 71 ? -15.618 6.205 8.541 1.00 95.00 71 LEU A C 1
ATOM 554 O O . LEU A 1 71 ? -15.689 7.129 7.733 1.00 95.00 71 LEU A O 1
ATOM 558 N N . PHE A 1 72 ? -16.555 5.972 9.451 1.00 94.12 72 PHE A N 1
ATOM 559 C CA . PHE A 1 72 ? -17.755 6.787 9.599 1.00 94.12 72 PHE A CA 1
ATOM 560 C C . PHE A 1 72 ? -18.166 6.895 11.067 1.00 94.12 72 PHE A C 1
ATOM 562 O O . PHE A 1 72 ? -17.681 6.163 11.929 1.00 94.12 72 PHE A O 1
ATOM 569 N N . ILE A 1 73 ? -19.039 7.858 11.359 1.00 93.50 73 ILE A N 1
ATOM 570 C CA . ILE A 1 73 ? -19.630 8.019 12.686 1.00 93.50 73 ILE A CA 1
ATOM 571 C C . ILE A 1 73 ? -21.011 7.374 12.672 1.00 93.50 73 ILE A C 1
ATOM 573 O O . ILE A 1 73 ? -21.882 7.800 11.917 1.00 93.50 73 ILE A O 1
ATOM 577 N N . GLU A 1 74 ? -21.222 6.394 13.540 1.00 93.81 74 GLU A N 1
ATOM 578 C CA . GLU A 1 74 ? -22.524 5.777 13.775 1.00 93.81 74 GLU A CA 1
ATOM 579 C C . GLU A 1 74 ? -22.870 5.923 15.255 1.00 93.81 74 GLU A C 1
ATOM 581 O O . GLU A 1 74 ? -22.066 5.598 16.127 1.00 93.81 74 GLU A O 1
ATOM 586 N N . ASN A 1 75 ? -24.049 6.477 15.556 1.00 94.38 75 ASN A N 1
ATOM 587 C CA . ASN A 1 75 ? -24.506 6.724 16.930 1.00 94.38 75 ASN 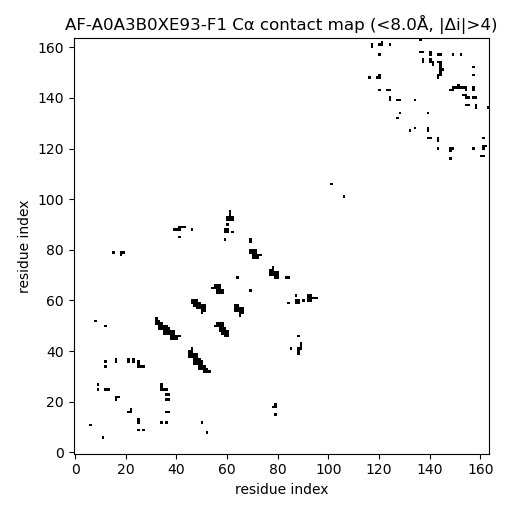A CA 1
ATOM 588 C C . ASN A 1 75 ? -23.485 7.485 17.807 1.00 94.38 75 ASN A C 1
ATOM 590 O O . ASN A 1 75 ? -23.351 7.226 19.000 1.00 94.38 75 ASN A O 1
ATOM 594 N N . GLY A 1 76 ? -22.746 8.429 17.210 1.00 92.44 76 GLY A N 1
ATOM 595 C CA . GLY A 1 76 ? -21.731 9.231 17.905 1.00 92.44 76 GLY A CA 1
ATOM 596 C C . GLY A 1 76 ? -20.404 8.509 18.168 1.00 92.44 76 GLY A C 1
ATOM 597 O O . GLY A 1 76 ? -19.523 9.080 18.807 1.00 92.44 76 GLY A O 1
ATOM 598 N N . VAL A 1 77 ? -20.237 7.285 17.666 1.00 92.38 77 VAL A N 1
ATOM 599 C CA . VAL A 1 77 ? -19.020 6.481 17.807 1.00 92.38 77 VAL A CA 1
ATOM 600 C C . VAL A 1 77 ? -18.327 6.369 16.455 1.00 92.38 77 VAL A C 1
ATOM 602 O O . VAL A 1 77 ? -18.977 6.231 15.422 1.00 92.38 77 VAL A O 1
ATOM 605 N N . LEU A 1 78 ? -16.995 6.435 16.453 1.00 92.56 78 LEU A N 1
ATOM 606 C CA . LEU A 1 78 ? -16.201 6.147 15.262 1.00 92.56 78 LEU A CA 1
ATOM 607 C C . LEU A 1 78 ? -16.219 4.644 14.985 1.00 92.56 78 LEU A C 1
ATOM 609 O O . LEU A 1 78 ? -15.810 3.852 15.832 1.00 92.56 78 LEU A O 1
ATOM 613 N N . VAL A 1 79 ? -16.660 4.271 13.792 1.00 95.12 79 VAL A N 1
ATOM 614 C CA . VAL A 1 79 ? -16.791 2.887 13.339 1.00 95.12 79 VAL A CA 1
ATOM 615 C C . VAL A 1 79 ? -16.015 2.710 12.034 1.00 95.12 79 VAL A C 1
ATOM 617 O O . VAL A 1 79 ? -15.825 3.658 11.269 1.00 95.12 79 VAL A O 1
ATOM 620 N N . ILE A 1 80 ? -15.530 1.489 11.809 1.00 96.44 80 ILE A N 1
ATOM 621 C CA . ILE A 1 80 ? -14.936 1.063 10.541 1.00 96.44 80 ILE A CA 1
ATOM 622 C C . ILE A 1 80 ? -15.914 0.155 9.796 1.00 96.44 80 ILE A C 1
ATOM 624 O O . ILE A 1 80 ? -16.529 -0.719 10.412 1.00 96.44 80 ILE A O 1
ATOM 628 N N . ASP A 1 81 ? -16.042 0.337 8.484 1.00 96.12 81 ASP A N 1
ATOM 629 C CA . ASP A 1 81 ? -16.914 -0.473 7.632 1.00 96.12 81 ASP A CA 1
ATOM 630 C C . ASP A 1 81 ? -16.416 -1.920 7.557 1.00 96.12 81 ASP A C 1
ATOM 632 O O . ASP A 1 81 ? -15.583 -2.286 6.726 1.00 96.12 81 ASP A O 1
ATOM 636 N N . ARG A 1 82 ? -16.924 -2.769 8.454 1.00 94.19 82 ARG A N 1
ATOM 637 C CA . ARG A 1 82 ? -16.520 -4.176 8.526 1.00 94.19 82 ARG A CA 1
ATOM 638 C C . ARG A 1 82 ? -16.894 -4.951 7.269 1.00 94.19 82 ARG A C 1
ATOM 640 O O . ARG A 1 82 ? -16.120 -5.819 6.876 1.00 94.19 82 ARG A O 1
ATOM 647 N N . LEU A 1 83 ? -18.019 -4.627 6.628 1.00 93.44 83 LEU A N 1
ATOM 648 C CA . LEU A 1 83 ? -18.424 -5.286 5.386 1.00 93.44 83 LEU A CA 1
ATOM 649 C C . LEU A 1 83 ? -17.415 -4.974 4.286 1.00 93.44 83 LEU A C 1
ATOM 651 O O . LEU A 1 83 ? -16.908 -5.889 3.637 1.00 93.44 83 LEU A O 1
ATOM 655 N N . ARG A 1 84 ? -17.025 -3.703 4.149 1.00 93.94 84 ARG A N 1
ATOM 656 C CA . ARG A 1 84 ? -16.016 -3.302 3.169 1.00 93.94 84 ARG A CA 1
ATOM 657 C C . ARG A 1 84 ? -14.647 -3.922 3.445 1.00 93.94 84 ARG A C 1
ATOM 659 O O . ARG A 1 84 ? -13.969 -4.359 2.516 1.00 93.94 84 ARG A O 1
ATOM 666 N N . ILE A 1 85 ? -14.242 -4.011 4.712 1.00 94.75 85 ILE A N 1
ATOM 667 C CA . ILE A 1 85 ? -13.005 -4.700 5.113 1.00 94.75 85 ILE A CA 1
ATOM 668 C C . ILE A 1 85 ? -13.061 -6.187 4.731 1.00 94.75 85 ILE A C 1
ATOM 670 O O . ILE A 1 85 ? -12.102 -6.715 4.164 1.00 94.75 85 ILE A O 1
ATOM 674 N N . GLU A 1 86 ? -14.178 -6.867 4.997 1.00 93.75 86 GLU A N 1
ATOM 675 C CA . GLU A 1 86 ? -14.375 -8.271 4.627 1.00 93.75 86 GLU A CA 1
ATOM 676 C C . GLU A 1 86 ? -14.360 -8.489 3.112 1.00 93.75 86 GLU A C 1
ATOM 678 O O . GLU A 1 86 ? -13.775 -9.471 2.645 1.00 93.75 86 GLU A O 1
ATOM 683 N N . GLU A 1 87 ? -14.944 -7.582 2.331 1.00 92.75 87 GLU A N 1
ATOM 684 C CA . GLU A 1 87 ? -14.842 -7.605 0.873 1.00 92.75 87 GLU A CA 1
ATOM 685 C C . GLU A 1 87 ? -13.378 -7.530 0.435 1.00 92.75 87 GLU A C 1
ATOM 687 O O . GLU A 1 87 ? -12.899 -8.445 -0.234 1.00 92.75 87 GLU A O 1
ATOM 692 N N . LEU A 1 88 ? -12.633 -6.507 0.875 1.00 91.88 88 LEU A N 1
ATOM 693 C CA . LEU A 1 88 ? -11.223 -6.297 0.513 1.00 91.88 88 LEU A CA 1
ATOM 694 C C . LEU A 1 88 ? -10.332 -7.500 0.867 1.00 91.88 88 LEU A C 1
ATOM 696 O O . LEU A 1 88 ? -9.454 -7.888 0.090 1.00 91.88 88 LEU A O 1
ATOM 700 N N . LEU A 1 89 ? -10.581 -8.134 2.017 1.00 90.69 89 LEU A N 1
ATOM 701 C CA . LEU A 1 89 ? -9.868 -9.340 2.450 1.00 90.69 89 LEU A CA 1
ATOM 702 C C . LEU A 1 89 ? -10.076 -10.535 1.516 1.00 90.69 89 LEU A C 1
ATOM 704 O O . LEU A 1 89 ? -9.185 -11.383 1.402 1.00 90.69 89 LEU A O 1
ATOM 708 N N . ASN A 1 90 ? -11.253 -10.625 0.898 1.00 89.88 90 ASN A N 1
ATOM 709 C CA . ASN A 1 90 ? -11.692 -11.772 0.109 1.00 89.88 90 ASN A CA 1
ATOM 710 C C . ASN A 1 90 ? -11.697 -11.521 -1.401 1.00 89.88 90 ASN A C 1
ATOM 712 O O . ASN A 1 90 ? -11.904 -12.471 -2.159 1.00 89.88 90 ASN A O 1
ATOM 716 N N . LEU A 1 91 ? -11.446 -10.288 -1.845 1.00 87.81 91 LEU A N 1
ATOM 717 C CA . LEU A 1 91 ? -11.148 -10.013 -3.243 1.00 87.81 91 LEU A CA 1
ATOM 718 C C . LEU A 1 91 ? -9.980 -10.890 -3.696 1.00 87.81 91 LEU A C 1
ATOM 720 O O . LEU A 1 91 ? -9.058 -11.199 -2.926 1.00 87.81 91 LEU A O 1
ATOM 724 N N . ALA A 1 92 ? -10.009 -11.286 -4.970 1.00 79.69 92 ALA A N 1
ATOM 725 C CA . ALA A 1 92 ? -8.818 -11.840 -5.589 1.00 79.69 92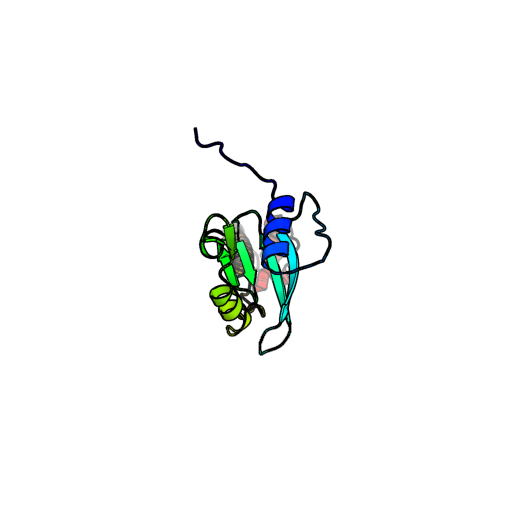 ALA A CA 1
ATOM 726 C C . ALA A 1 92 ? -7.677 -10.846 -5.320 1.00 79.69 92 ALA A C 1
ATOM 728 O O . ALA A 1 92 ? -7.883 -9.653 -5.550 1.00 79.69 92 ALA A O 1
ATOM 729 N N . PRO A 1 93 ? -6.531 -11.285 -4.764 1.00 68.06 93 PRO A N 1
ATOM 730 C CA . PRO A 1 93 ? -5.430 -10.374 -4.501 1.00 68.06 93 PRO A CA 1
ATOM 731 C C . PRO A 1 93 ? -5.166 -9.568 -5.765 1.00 68.06 93 PRO A C 1
ATOM 733 O O . PRO A 1 93 ? -5.107 -10.150 -6.856 1.00 68.06 93 PRO A O 1
ATOM 736 N N . VAL A 1 94 ? -4.995 -8.247 -5.628 1.00 64.69 94 VAL A N 1
ATOM 737 C CA . VAL A 1 94 ? -4.374 -7.492 -6.717 1.00 64.69 94 VAL A CA 1
ATOM 738 C C . VAL A 1 94 ? -3.108 -8.266 -7.042 1.00 64.69 94 VAL A C 1
ATOM 740 O O . VAL A 1 94 ? -2.340 -8.587 -6.134 1.00 64.69 94 VAL A O 1
ATOM 743 N N . ASN A 1 95 ? -2.915 -8.632 -8.308 1.00 54.19 95 ASN A N 1
ATOM 744 C CA . ASN A 1 95 ? -1.653 -9.189 -8.775 1.00 54.19 95 ASN A CA 1
ATOM 745 C C . ASN A 1 95 ? -0.571 -8.101 -8.626 1.00 54.19 95 ASN A C 1
ATOM 747 O O . ASN A 1 95 ? -0.183 -7.436 -9.580 1.00 54.19 95 ASN A O 1
ATOM 751 N N . THR A 1 96 ? -0.126 -7.896 -7.388 1.00 49.28 96 THR A N 1
ATOM 752 C CA . THR A 1 96 ? 1.119 -7.249 -6.985 1.00 49.28 96 THR A CA 1
ATOM 753 C C . THR A 1 96 ? 2.233 -8.285 -6.884 1.00 49.28 96 THR A C 1
ATOM 755 O O . THR A 1 96 ? 3.379 -7.927 -6.615 1.00 49.28 96 THR A O 1
ATOM 758 N N . ALA A 1 97 ? 1.948 -9.565 -7.190 1.00 42.69 97 ALA A N 1
ATOM 759 C CA . ALA A 1 97 ? 2.923 -10.373 -7.903 1.00 42.69 97 ALA A CA 1
ATOM 760 C C . ALA A 1 97 ? 3.303 -9.522 -9.099 1.00 42.69 97 ALA A C 1
ATOM 762 O O . ALA A 1 97 ? 2.487 -9.372 -10.006 1.00 42.69 97 ALA A O 1
ATOM 763 N N . LYS A 1 98 ? 4.461 -8.857 -8.995 1.00 43.03 98 LYS A N 1
ATOM 764 C CA . LYS A 1 98 ? 5.008 -7.969 -10.005 1.00 43.03 98 LYS A CA 1
ATOM 765 C C . LYS A 1 98 ? 4.646 -8.590 -11.344 1.00 43.03 98 LYS A C 1
ATOM 767 O O . LYS A 1 98 ? 5.290 -9.550 -11.768 1.00 43.03 98 LYS A O 1
ATOM 772 N N . LYS A 1 9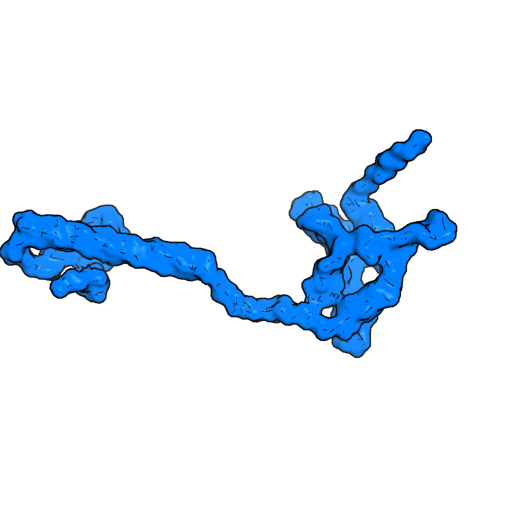9 ? 3.649 -8.028 -12.045 1.00 37.94 99 LYS A N 1
ATOM 773 C CA . LYS A 1 99 ? 3.797 -7.962 -13.487 1.00 37.94 99 LYS A CA 1
ATOM 774 C C . LYS A 1 99 ? 5.182 -7.374 -13.587 1.00 37.94 99 LYS A C 1
ATOM 776 O O . LYS A 1 99 ? 5.445 -6.317 -13.015 1.00 37.94 99 LYS A O 1
ATOM 781 N N . TYR A 1 100 ? 6.102 -8.151 -14.127 1.00 44.03 100 TYR A N 1
ATOM 782 C CA . TYR A 1 100 ? 7.322 -7.596 -14.631 1.00 44.03 100 TYR A CA 1
ATOM 783 C C . TYR A 1 100 ? 6.862 -6.487 -15.578 1.00 44.03 100 TYR A C 1
ATOM 785 O O . TYR A 1 100 ? 6.456 -6.747 -16.705 1.00 44.03 100 TYR A O 1
ATOM 793 N N . ILE A 1 101 ? 6.747 -5.277 -15.038 1.00 41.53 101 ILE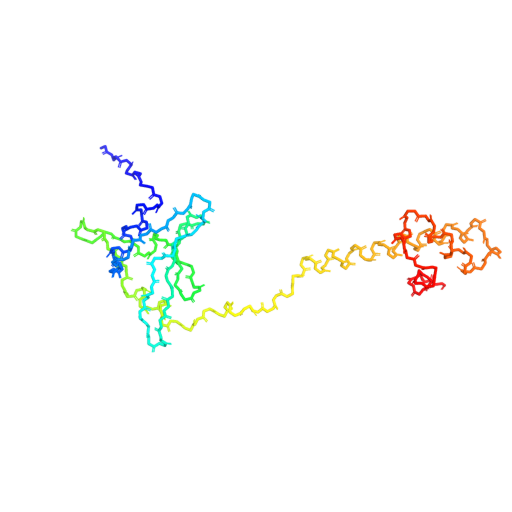 A N 1
ATOM 794 C CA . ILE A 1 101 ? 6.734 -4.043 -15.776 1.00 41.53 101 ILE A CA 1
ATOM 795 C C . ILE A 1 101 ? 8.234 -3.883 -15.942 1.00 41.53 101 ILE A C 1
ATOM 797 O O . ILE A 1 101 ? 8.899 -3.497 -14.976 1.00 41.53 101 ILE A O 1
ATOM 801 N N . PRO A 1 102 ? 8.827 -4.341 -17.063 1.00 42.19 102 PRO A N 1
ATOM 802 C CA . PRO A 1 102 ? 10.171 -3.895 -17.361 1.00 42.19 102 PRO A CA 1
ATOM 803 C C . PRO A 1 102 ? 10.112 -2.388 -17.211 1.00 42.19 102 PRO A C 1
ATOM 805 O O . PRO A 1 102 ? 9.184 -1.787 -17.742 1.00 42.19 102 PRO A O 1
ATOM 808 N N . ASP A 1 103 ? 11.007 -1.818 -16.421 1.00 46.19 103 ASP A N 1
ATOM 809 C CA . ASP A 1 103 ? 11.081 -0.380 -16.269 1.00 46.19 103 ASP A CA 1
ATOM 810 C C . ASP A 1 103 ? 11.324 0.201 -17.664 1.00 46.19 103 ASP A C 1
ATOM 812 O O . ASP A 1 103 ? 12.434 0.150 -18.194 1.00 46.19 103 ASP A O 1
ATOM 816 N N . VAL A 1 104 ? 10.235 0.562 -18.345 1.00 50.62 104 VAL A N 1
ATOM 817 C CA . VAL A 1 104 ? 10.275 1.053 -19.715 1.00 50.62 104 VAL A CA 1
ATOM 818 C C . VAL A 1 104 ? 10.937 2.418 -19.680 1.00 50.62 104 VAL A C 1
ATOM 820 O O . VAL A 1 104 ? 11.684 2.708 -20.593 1.00 50.62 104 VAL A O 1
ATOM 823 N N . SER A 1 105 ? 10.796 3.180 -18.591 1.00 55.44 105 SER A N 1
ATOM 824 C CA . SER A 1 105 ? 11.470 4.463 -18.406 1.00 55.44 105 SER A CA 1
ATOM 825 C C . SER A 1 105 ? 12.987 4.287 -18.316 1.00 55.44 105 SER A C 1
ATOM 827 O O . SER A 1 105 ? 13.716 4.898 -19.093 1.00 55.44 105 SER A O 1
ATOM 829 N N . ASP A 1 106 ? 13.481 3.384 -17.466 1.00 53.66 106 ASP A N 1
ATOM 830 C CA . ASP A 1 106 ? 14.924 3.132 -17.359 1.00 53.66 106 ASP A CA 1
ATOM 831 C C . ASP A 1 106 ? 15.479 2.427 -18.602 1.00 53.66 106 ASP A C 1
ATOM 833 O O . ASP A 1 106 ? 16.594 2.717 -19.041 1.00 53.66 106 ASP A O 1
ATOM 837 N N . ARG A 1 107 ? 14.708 1.530 -19.233 1.00 54.06 107 ARG A N 1
ATOM 838 C CA . ARG A 1 107 ? 15.104 0.879 -20.493 1.00 54.06 107 ARG A CA 1
ATOM 839 C C . ARG A 1 107 ? 15.078 1.821 -21.681 1.00 54.06 107 ARG A C 1
ATOM 841 O O . ARG A 1 107 ? 15.963 1.714 -22.522 1.00 54.06 107 ARG A O 1
ATOM 848 N N . GLU A 1 108 ? 14.102 2.709 -21.792 1.00 60.06 108 GLU A N 1
ATOM 849 C CA . GLU A 1 108 ? 14.034 3.724 -22.844 1.00 60.06 108 GLU A CA 1
ATOM 850 C C . GLU A 1 108 ? 15.094 4.792 -22.622 1.00 60.06 108 GLU A C 1
ATOM 852 O O . GLU A 1 108 ? 15.729 5.193 -23.594 1.00 60.06 108 GLU A O 1
ATOM 857 N N . ALA A 1 109 ? 15.387 5.170 -21.376 1.00 57.56 109 ALA A N 1
ATOM 858 C CA . ALA A 1 109 ? 16.506 6.045 -21.045 1.00 57.56 109 ALA A CA 1
ATOM 859 C C . ALA A 1 109 ? 17.850 5.388 -21.390 1.00 57.56 109 ALA A C 1
ATOM 861 O O . ALA A 1 109 ? 18.687 6.004 -22.050 1.00 57.56 109 ALA A O 1
ATOM 862 N N . GLN A 1 110 ? 18.051 4.111 -21.043 1.00 62.56 110 GLN A N 1
ATOM 863 C CA . GLN A 1 110 ? 19.260 3.361 -21.408 1.00 62.56 110 GLN A CA 1
ATOM 864 C C . GLN A 1 110 ? 19.369 3.129 -22.920 1.00 62.56 110 GLN A C 1
ATOM 866 O O . GLN A 1 110 ? 20.458 3.253 -23.489 1.00 62.56 110 GLN A O 1
ATOM 871 N N . LYS A 1 111 ? 18.257 2.827 -23.599 1.00 67.50 111 LYS A N 1
ATOM 872 C CA . LYS A 1 111 ? 18.197 2.667 -25.058 1.00 67.50 111 LYS A CA 1
ATOM 873 C C . LYS A 1 111 ? 18.486 3.991 -25.760 1.00 67.50 111 LYS A C 1
ATOM 875 O O . LYS A 1 111 ? 19.271 3.994 -26.701 1.00 67.50 111 LYS A O 1
ATOM 880 N N . SER A 1 112 ? 17.943 5.101 -25.266 1.00 64.25 112 SER A N 1
ATOM 881 C CA . SER A 1 112 ? 18.204 6.452 -25.776 1.00 64.25 112 SER A CA 1
ATOM 882 C C . SER A 1 112 ? 19.652 6.867 -25.540 1.00 64.25 112 SER A C 1
ATOM 884 O O . SER A 1 112 ? 20.310 7.311 -26.471 1.00 64.25 112 SER A O 1
ATOM 886 N N . ALA A 1 113 ? 20.210 6.623 -24.351 1.00 70.69 113 ALA A N 1
ATOM 887 C CA . ALA A 1 113 ? 21.620 6.890 -24.063 1.00 70.69 113 ALA A CA 1
ATOM 888 C C . ALA A 1 113 ? 22.566 6.052 -24.942 1.00 70.69 113 ALA A C 1
ATOM 890 O O . ALA A 1 113 ? 23.621 6.528 -25.367 1.00 70.69 113 ALA A O 1
ATOM 891 N N . THR A 1 114 ? 22.182 4.807 -25.238 1.00 77.44 114 THR A N 1
ATOM 892 C CA . THR A 1 114 ? 22.928 3.924 -26.143 1.00 77.44 114 THR A CA 1
ATOM 893 C C . THR A 1 114 ? 22.814 4.388 -27.596 1.00 77.44 114 THR A C 1
ATOM 895 O O . THR A 1 114 ? 23.811 4.387 -28.312 1.00 77.44 114 THR A O 1
ATOM 898 N N . GLN A 1 115 ? 21.628 4.822 -28.028 1.00 79.88 115 GLN A N 1
ATOM 899 C CA . GLN A 1 115 ? 21.391 5.328 -29.379 1.00 79.88 115 GLN A CA 1
ATOM 900 C C . GLN A 1 115 ? 22.114 6.658 -29.625 1.00 79.88 115 GLN A C 1
ATOM 902 O O . GLN A 1 115 ? 22.745 6.805 -30.666 1.00 79.88 115 GLN A O 1
ATOM 907 N N . LEU A 1 116 ? 22.091 7.574 -28.651 1.00 79.75 116 LEU A N 1
ATOM 908 C CA . LEU A 1 116 ? 22.853 8.826 -28.677 1.00 79.75 116 LEU A CA 1
ATOM 909 C C . LEU A 1 116 ? 24.353 8.552 -28.779 1.00 79.75 116 LEU A C 1
ATOM 911 O O . LEU A 1 116 ? 25.017 9.118 -29.630 1.00 79.75 116 LEU A O 1
ATOM 915 N N . MET A 1 117 ? 24.873 7.596 -28.002 1.00 83.81 117 MET A N 1
ATOM 916 C CA . MET A 1 117 ? 26.280 7.196 -28.107 1.00 83.81 117 MET A CA 1
ATOM 917 C C . MET A 1 117 ? 26.640 6.673 -29.508 1.00 83.81 117 MET A C 1
ATOM 919 O O . MET A 1 117 ? 27.729 6.948 -30.001 1.00 83.81 117 MET A O 1
ATOM 923 N N . TYR A 1 118 ? 25.757 5.905 -30.155 1.00 87.00 118 TYR A N 1
ATOM 924 C CA . TYR A 1 118 ? 25.996 5.446 -31.528 1.00 87.00 118 TYR A CA 1
ATOM 925 C C . TYR A 1 118 ? 25.922 6.585 -32.543 1.00 87.00 118 TYR A C 1
ATOM 927 O O . TYR A 1 118 ? 26.679 6.574 -33.511 1.00 87.00 118 TYR A O 1
ATOM 935 N N . GLN A 1 119 ? 25.044 7.559 -32.315 1.00 84.06 119 GLN A N 1
ATOM 936 C CA . GLN A 1 119 ? 24.927 8.742 -33.156 1.00 84.06 119 GLN A CA 1
ATOM 937 C C . GLN A 1 119 ? 26.162 9.641 -33.030 1.00 84.06 119 GLN A C 1
ATOM 939 O O . GLN A 1 119 ? 26.755 9.969 -34.050 1.00 84.06 119 GLN A O 1
ATOM 944 N N . ASP A 1 120 ? 26.651 9.882 -31.810 1.00 84.88 120 ASP A N 1
ATOM 945 C CA . ASP A 1 120 ? 27.907 10.604 -31.565 1.00 84.88 120 ASP A CA 1
ATOM 946 C C . ASP A 1 120 ? 29.086 9.959 -32.321 1.00 84.88 120 ASP A C 1
ATOM 948 O O . ASP A 1 120 ? 29.964 10.641 -32.848 1.00 84.88 120 ASP A O 1
ATOM 952 N N . TRP A 1 121 ? 29.128 8.623 -32.394 1.00 89.56 121 TRP A N 1
ATOM 953 C CA . TRP A 1 121 ? 30.161 7.916 -33.156 1.00 89.56 121 TRP A CA 1
ATOM 954 C C . TRP A 1 121 ? 29.999 8.071 -34.666 1.00 89.56 121 TRP A C 1
ATOM 956 O O . TRP A 1 121 ? 31.010 8.151 -35.363 1.00 89.56 121 TRP A O 1
ATOM 966 N N . GLN A 1 122 ? 28.763 8.102 -35.167 1.00 88.06 122 GLN A N 1
ATOM 967 C CA . GLN A 1 122 ? 28.478 8.320 -36.583 1.00 88.06 122 GLN A CA 1
ATOM 968 C C . GLN A 1 122 ? 28.870 9.739 -37.005 1.00 88.06 122 GLN A C 1
ATOM 970 O O . GLN A 1 122 ? 29.583 9.898 -37.990 1.00 88.06 122 GLN A O 1
ATOM 975 N N . ASP A 1 123 ? 28.517 10.748 -36.211 1.00 87.44 123 ASP A N 1
ATOM 976 C CA . ASP A 1 123 ? 28.811 12.150 -36.515 1.00 87.44 123 ASP A CA 1
ATOM 977 C C . ASP A 1 123 ? 30.327 12.401 -36.576 1.00 87.44 123 ASP A C 1
ATOM 979 O O . ASP A 1 123 ? 30.844 13.043 -37.495 1.00 87.44 123 ASP A O 1
ATOM 983 N N . VAL A 1 124 ? 31.080 11.824 -35.632 1.00 88.31 124 VAL A N 1
ATOM 984 C CA . VAL A 1 124 ? 32.548 11.911 -35.632 1.00 88.31 124 VAL A CA 1
ATOM 985 C C . VAL A 1 124 ? 33.157 11.101 -36.778 1.00 88.31 124 VAL A C 1
ATOM 987 O O . VAL A 1 124 ? 34.170 11.512 -37.348 1.00 88.31 124 VAL A O 1
ATOM 990 N N . TYR A 1 125 ? 32.554 9.969 -37.146 1.00 90.00 125 TYR A N 1
ATOM 991 C CA . TYR A 1 125 ? 32.981 9.194 -38.308 1.00 90.00 125 TYR A CA 1
ATOM 992 C C . TYR A 1 125 ? 32.814 9.988 -39.606 1.00 90.00 125 TYR A C 1
ATOM 994 O O . TYR A 1 125 ? 33.773 10.079 -40.372 1.00 90.00 125 TYR A O 1
ATOM 1002 N N . ASP A 1 126 ? 31.658 10.613 -39.823 1.00 87.88 126 ASP A N 1
ATOM 1003 C CA . ASP A 1 126 ? 31.360 11.391 -41.028 1.00 87.88 126 ASP A CA 1
ATOM 1004 C C . ASP A 1 126 ? 32.267 12.630 -41.129 1.00 87.88 126 ASP A C 1
ATOM 1006 O O . ASP A 1 126 ? 32.834 12.920 -42.192 1.00 87.88 126 ASP A O 1
ATOM 1010 N N . ALA A 1 1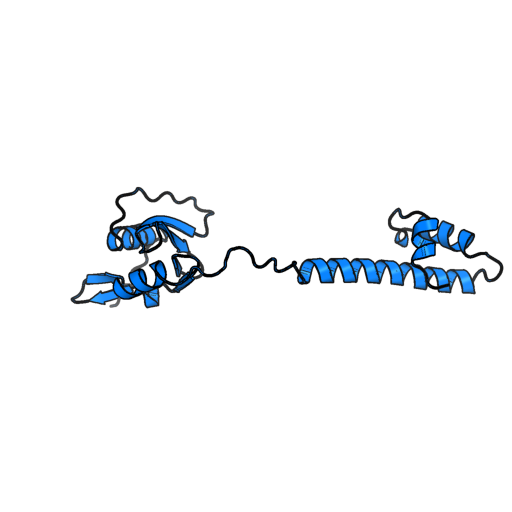27 ? 32.516 13.306 -40.001 1.00 89.69 127 ALA A N 1
ATOM 1011 C CA . ALA A 1 127 ? 33.462 14.417 -39.924 1.00 89.69 127 ALA A CA 1
ATOM 1012 C C . ALA A 1 127 ? 34.897 13.980 -40.274 1.00 89.69 127 ALA A C 1
ATOM 1014 O O . ALA A 1 127 ? 35.551 14.589 -41.127 1.00 89.69 127 ALA A O 1
ATOM 1015 N N . LEU A 1 128 ? 35.385 12.891 -39.669 1.00 89.12 128 LEU A N 1
ATOM 1016 C CA . LEU A 1 128 ? 36.730 12.371 -39.933 1.00 89.12 128 LEU A CA 1
ATOM 1017 C C . LEU A 1 128 ? 36.865 11.805 -41.347 1.00 89.12 128 LEU A C 1
ATOM 1019 O O . LEU A 1 128 ? 37.931 11.927 -41.947 1.00 89.12 128 LEU A O 1
ATOM 1023 N N . LYS A 1 129 ? 35.807 11.214 -41.910 1.00 88.06 129 LYS A N 1
ATOM 1024 C CA . LYS A 1 129 ? 35.813 10.709 -43.285 1.00 88.06 129 LYS A CA 1
ATOM 1025 C C . LYS A 1 129 ? 35.901 11.848 -44.297 1.00 88.06 129 LYS A C 1
ATOM 1027 O O . LYS A 1 129 ? 36.618 11.716 -45.288 1.00 88.06 129 LYS A O 1
ATOM 1032 N N . THR A 1 130 ? 35.242 12.968 -44.010 1.00 87.31 130 THR A N 1
ATOM 1033 C CA . THR A 1 130 ? 35.304 14.190 -44.823 1.00 87.31 130 THR A CA 1
ATOM 1034 C C . THR A 1 130 ? 36.692 14.831 -44.765 1.00 87.31 130 THR A C 1
ATOM 1036 O O . THR A 1 130 ? 37.249 15.199 -45.797 1.00 87.31 130 THR A O 1
ATOM 1039 N N . GLN A 1 131 ? 37.295 14.914 -43.575 1.00 84.88 131 GLN A N 1
ATOM 1040 C CA . GLN A 1 131 ? 38.633 15.494 -43.389 1.00 84.88 131 GLN A CA 1
ATOM 1041 C C . GLN A 1 131 ? 39.764 14.573 -43.877 1.00 84.88 131 GLN A C 1
ATOM 1043 O O . GLN A 1 131 ? 40.814 15.039 -44.325 1.00 84.88 131 GLN A O 1
ATOM 1048 N N . HIS A 1 132 ? 39.563 13.255 -43.810 1.00 85.06 132 HIS A N 1
ATOM 1049 C CA . HIS A 1 132 ? 40.575 12.249 -44.127 1.00 85.06 132 HIS A CA 1
ATOM 1050 C C . HIS A 1 132 ? 40.036 11.154 -45.066 1.00 85.06 132 HIS A C 1
ATOM 1052 O O . HIS A 1 132 ? 40.007 9.973 -44.703 1.00 85.06 132 HIS A O 1
ATOM 1058 N N . PRO A 1 133 ? 39.683 11.489 -46.323 1.00 84.19 133 PRO A N 1
ATOM 1059 C CA . PRO A 1 133 ? 39.012 10.559 -47.238 1.00 84.19 133 PRO A CA 1
ATOM 1060 C C . PRO A 1 133 ? 39.850 9.316 -47.576 1.00 84.19 133 PRO A C 1
ATOM 1062 O O . PRO A 1 133 ? 39.298 8.233 -47.785 1.00 84.19 133 PRO A O 1
ATOM 1065 N N . LYS A 1 134 ? 41.186 9.448 -47.561 1.00 87.31 134 LYS A N 1
ATOM 1066 C CA . LYS A 1 134 ? 42.148 8.364 -47.830 1.00 87.31 134 LYS A CA 1
ATOM 1067 C C . LYS A 1 134 ? 42.306 7.371 -46.672 1.00 87.31 134 LYS A C 1
ATOM 1069 O O . LYS A 1 134 ? 42.910 6.319 -46.865 1.00 87.31 134 LYS A O 1
ATOM 1074 N N . GLN A 1 135 ? 41.810 7.692 -45.475 1.00 86.31 135 GLN A N 1
ATOM 1075 C CA . GLN A 1 135 ? 41.935 6.808 -44.320 1.00 86.31 135 GLN A CA 1
ATOM 1076 C C . GLN A 1 135 ? 40.866 5.714 -44.343 1.00 86.31 135 GLN A C 1
ATOM 1078 O O . GLN A 1 135 ? 39.714 5.917 -44.747 1.00 86.31 135 GLN A O 1
ATOM 1083 N N . ASN A 1 136 ? 41.273 4.523 -43.907 1.00 87.25 136 ASN A N 1
ATOM 1084 C CA . ASN A 1 136 ? 40.380 3.379 -43.810 1.00 87.25 136 ASN A CA 1
ATOM 1085 C C . ASN A 1 136 ? 39.523 3.452 -42.534 1.00 87.25 136 ASN A C 1
ATOM 1087 O O . ASN A 1 136 ? 39.870 4.113 -41.554 1.00 87.25 136 ASN A O 1
ATOM 1091 N N . ILE A 1 137 ? 38.402 2.731 -42.535 1.00 85.19 137 ILE A N 1
ATOM 1092 C CA . ILE A 1 137 ? 37.457 2.727 -41.410 1.00 85.19 137 ILE A CA 1
ATOM 1093 C C . ILE A 1 137 ? 38.105 2.286 -40.089 1.00 85.19 137 ILE A C 1
ATOM 1095 O O . ILE A 1 137 ? 37.764 2.809 -39.031 1.00 85.19 137 ILE A O 1
ATOM 1099 N N . SER A 1 138 ? 39.083 1.374 -40.136 1.00 87.88 138 SER A N 1
ATOM 1100 C CA . SER A 1 138 ? 39.811 0.906 -38.950 1.00 87.88 138 SER A CA 1
ATOM 1101 C C . SER A 1 138 ? 40.615 2.026 -38.289 1.00 87.88 138 SER A C 1
ATOM 1103 O O . SER A 1 138 ? 40.681 2.095 -37.062 1.00 87.88 138 SER A O 1
ATOM 1105 N N . TRP A 1 139 ? 41.212 2.913 -39.087 1.00 92.06 139 TRP A N 1
ATOM 1106 C CA . TRP A 1 139 ? 41.940 4.079 -38.599 1.00 92.06 139 TRP A CA 1
ATOM 1107 C C . TRP A 1 139 ? 40.991 5.072 -37.923 1.00 92.06 139 TRP A C 1
ATOM 1109 O O . TRP A 1 139 ? 41.264 5.510 -36.806 1.00 92.06 139 TRP A O 1
ATOM 1119 N N . ILE A 1 140 ? 39.836 5.341 -38.540 1.00 89.44 140 ILE A N 1
ATOM 1120 C CA . ILE A 1 140 ? 38.824 6.259 -37.997 1.00 89.44 140 ILE A CA 1
ATOM 1121 C C . ILE A 1 140 ? 38.239 5.710 -36.684 1.00 89.44 140 ILE A C 1
ATOM 1123 O O . ILE A 1 140 ? 38.189 6.424 -35.68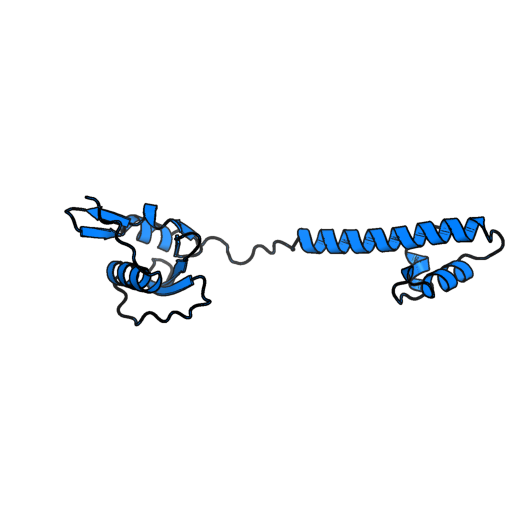6 1.00 89.44 140 ILE A O 1
ATOM 1127 N N . CYS A 1 141 ? 37.904 4.416 -36.619 1.00 89.69 141 CYS A N 1
ATOM 1128 C CA . CYS A 1 141 ? 37.381 3.788 -35.396 1.00 89.69 141 CYS A CA 1
ATOM 1129 C C . CYS A 1 141 ? 38.398 3.798 -34.241 1.00 89.69 141 CYS A C 1
ATOM 1131 O O . CYS A 1 141 ? 38.020 3.981 -33.085 1.00 89.69 141 CYS A O 1
ATOM 1133 N N . ARG A 1 142 ? 39.697 3.641 -34.543 1.00 92.56 142 ARG A N 1
ATOM 1134 C CA . ARG A 1 142 ? 40.781 3.770 -33.553 1.00 92.56 142 ARG A CA 1
ATOM 1135 C C . ARG A 1 142 ? 40.946 5.207 -33.056 1.00 92.56 142 ARG A C 1
ATOM 1137 O O . ARG A 1 142 ? 41.390 5.419 -31.930 1.00 92.56 142 ARG A O 1
ATOM 1144 N N . HIS A 1 143 ? 40.616 6.188 -33.890 1.00 90.44 143 HIS A N 1
ATOM 1145 C CA . HIS A 1 143 ? 40.615 7.590 -33.495 1.00 90.44 143 HIS A CA 1
ATOM 1146 C C . HIS A 1 143 ? 39.437 7.881 -32.552 1.00 90.44 143 HIS A C 1
ATOM 1148 O O . HIS A 1 143 ? 39.649 8.383 -31.451 1.00 90.44 143 HIS A O 1
ATOM 1154 N N . ILE A 1 144 ? 38.224 7.447 -32.914 1.00 89.38 144 ILE A N 1
ATOM 1155 C CA . ILE A 1 144 ? 37.007 7.601 -32.094 1.00 89.38 144 ILE A CA 1
ATOM 1156 C C . ILE A 1 144 ? 37.167 6.938 -30.718 1.00 89.38 144 ILE A C 1
ATOM 1158 O O . ILE A 1 144 ? 36.802 7.539 -29.711 1.00 89.38 144 ILE A O 1
ATOM 1162 N N . SER A 1 145 ? 37.779 5.748 -30.636 1.00 90.50 145 SER A N 1
ATOM 1163 C CA . SER A 1 145 ? 37.992 5.050 -29.355 1.00 90.50 145 SER A CA 1
ATOM 1164 C C . SER A 1 145 ? 38.880 5.811 -28.365 1.00 90.50 145 SER A C 1
ATOM 1166 O O . SER A 1 145 ? 38.847 5.521 -27.174 1.00 90.50 145 SER A O 1
ATOM 1168 N N . ARG A 1 146 ? 39.722 6.733 -28.854 1.00 89.88 146 ARG A N 1
ATOM 1169 C CA . ARG A 1 146 ? 40.644 7.540 -28.036 1.00 89.88 146 ARG A CA 1
ATOM 1170 C C . ARG A 1 146 ? 40.043 8.877 -27.604 1.00 89.88 146 ARG A C 1
ATOM 1172 O O . ARG A 1 146 ? 40.613 9.536 -26.741 1.00 89.88 146 ARG A O 1
ATOM 1179 N N . LEU A 1 147 ? 38.926 9.282 -28.204 1.00 87.69 147 LEU A N 1
ATOM 1180 C CA . LEU A 1 147 ? 38.217 10.504 -27.845 1.00 87.69 147 LEU A CA 1
ATOM 1181 C C . LEU A 1 147 ? 37.273 10.259 -26.656 1.00 87.69 147 LEU A C 1
ATOM 1183 O O . LEU A 1 147 ? 36.840 9.124 -26.442 1.00 87.69 147 LEU A O 1
ATOM 1187 N N . PRO A 1 148 ? 36.865 11.317 -25.926 1.00 83.38 148 PRO A N 1
ATOM 1188 C CA . PRO A 1 148 ? 35.873 11.204 -24.853 1.00 83.38 148 PRO A CA 1
ATOM 1189 C C . PRO A 1 148 ? 34.559 10.544 -25.306 1.00 83.38 148 PRO A C 1
ATOM 1191 O O . PRO A 1 148 ? 33.970 9.755 -24.566 1.00 83.38 148 PRO A O 1
ATOM 1194 N N . VAL A 1 149 ? 34.145 10.789 -26.557 1.00 83.25 149 VAL A N 1
ATOM 1195 C CA . VAL A 1 149 ? 32.960 10.163 -27.172 1.00 83.25 149 VAL A CA 1
ATOM 1196 C C . VAL A 1 149 ? 33.073 8.637 -27.259 1.00 83.25 149 VAL A C 1
ATOM 1198 O O . VAL A 1 149 ? 32.061 7.945 -27.219 1.00 83.25 149 VAL A O 1
ATOM 1201 N N . GLY A 1 150 ? 34.291 8.085 -27.308 1.00 81.12 150 GLY A N 1
ATOM 1202 C CA . GLY A 1 150 ? 34.550 6.649 -27.393 1.00 81.12 150 GLY A CA 1
ATOM 1203 C C . GLY A 1 150 ? 34.165 5.865 -26.138 1.00 81.12 150 GLY A C 1
ATOM 1204 O O . GLY A 1 150 ? 34.071 4.642 -26.212 1.00 81.12 150 GLY A O 1
ATOM 1205 N N . LYS A 1 151 ? 33.925 6.534 -24.995 1.00 82.44 151 LYS A N 1
ATOM 1206 C CA . LYS A 1 151 ? 33.476 5.933 -23.717 1.00 82.44 151 LYS A CA 1
ATOM 1207 C C . LYS A 1 151 ? 34.207 4.620 -23.364 1.00 82.44 151 LYS A C 1
ATOM 1209 O O . LYS A 1 151 ? 33.583 3.646 -22.934 1.00 82.44 151 LYS A O 1
ATOM 1214 N N . ASN A 1 152 ? 35.528 4.586 -23.573 1.00 83.88 152 ASN A N 1
ATOM 1215 C CA . ASN A 1 152 ? 36.411 3.429 -23.348 1.00 83.88 152 ASN A CA 1
ATOM 1216 C C . ASN A 1 152 ? 36.033 2.151 -24.135 1.00 83.88 152 ASN A C 1
ATOM 1218 O O . ASN A 1 152 ? 36.317 1.036 -23.695 1.00 83.88 152 ASN A O 1
ATOM 1222 N N . LYS A 1 153 ? 35.366 2.279 -25.288 1.00 87.69 153 LYS A N 1
ATOM 1223 C CA . LYS A 1 153 ? 35.000 1.152 -26.161 1.00 87.69 153 LYS A CA 1
ATOM 1224 C C . LYS A 1 153 ? 36.104 0.849 -27.167 1.00 87.69 153 LYS A C 1
ATOM 1226 O O . LYS A 1 153 ? 36.810 1.741 -27.629 1.00 87.69 153 LYS A O 1
ATOM 1231 N N . THR A 1 154 ? 36.248 -0.429 -27.514 1.00 91.81 154 THR A N 1
ATOM 1232 C CA . THR A 1 154 ? 37.288 -0.867 -28.448 1.00 91.81 154 THR A CA 1
ATOM 1233 C C . THR A 1 154 ? 36.985 -0.406 -29.878 1.00 91.81 154 THR A C 1
ATOM 1235 O O . THR A 1 154 ? 35.809 -0.299 -30.253 1.00 91.81 154 THR A O 1
ATOM 1238 N N . PRO A 1 155 ? 38.017 -0.180 -30.711 1.00 89.44 155 PRO A N 1
ATOM 1239 C CA . PRO A 1 155 ? 37.838 0.174 -32.119 1.00 89.44 155 PRO A CA 1
ATOM 1240 C C . PRO A 1 155 ? 36.946 -0.822 -32.872 1.00 89.44 155 PRO A C 1
ATOM 1242 O O . PRO A 1 155 ? 36.107 -0.428 -33.681 1.00 89.44 155 PRO A O 1
ATOM 1245 N N . GLU A 1 156 ? 37.078 -2.118 -32.580 1.00 90.25 156 GLU A N 1
ATOM 1246 C CA . GLU A 1 156 ? 36.285 -3.184 -33.197 1.00 90.25 156 GLU A CA 1
ATOM 1247 C C . GLU A 1 156 ? 34.814 -3.134 -32.775 1.00 90.25 156 GLU A C 1
ATOM 1249 O O . GLU A 1 156 ? 33.943 -3.515 -33.556 1.00 90.25 156 GLU A O 1
ATOM 1254 N N . TYR A 1 157 ? 34.522 -2.691 -31.549 1.00 90.94 157 TYR A N 1
ATOM 1255 C CA . TYR A 1 157 ? 33.150 -2.521 -31.074 1.00 90.94 157 TYR A CA 1
ATOM 1256 C C . TYR A 1 157 ? 32.476 -1.329 -31.757 1.00 90.94 157 TYR A C 1
ATOM 1258 O O . TYR A 1 157 ? 31.354 -1.453 -32.245 1.00 90.94 157 TYR A O 1
ATOM 1266 N N . ILE A 1 158 ? 33.188 -0.205 -31.849 1.00 89.19 158 ILE A N 1
ATOM 1267 C CA . ILE A 1 158 ? 32.726 1.015 -32.522 1.00 89.19 158 ILE A CA 1
ATOM 1268 C C . ILE A 1 158 ? 32.451 0.734 -34.006 1.00 89.19 158 ILE A C 1
ATOM 1270 O O . ILE A 1 158 ? 31.371 1.041 -34.510 1.00 89.19 158 ILE A O 1
ATOM 1274 N N . ARG A 1 159 ? 33.365 0.024 -34.683 1.00 90.56 159 ARG A N 1
ATOM 1275 C CA . ARG A 1 159 ? 33.219 -0.354 -36.097 1.00 90.56 159 ARG A CA 1
ATOM 1276 C C . ARG A 1 159 ? 31.954 -1.165 -36.394 1.00 90.56 159 ARG A C 1
ATOM 1278 O O . ARG A 1 159 ? 31.406 -1.041 -37.479 1.00 90.56 159 ARG A O 1
ATOM 1285 N N . ARG A 1 160 ? 31.482 -1.997 -35.457 1.00 89.94 160 ARG A N 1
ATOM 1286 C CA . ARG A 1 160 ? 30.245 -2.788 -35.632 1.00 89.94 160 ARG A CA 1
ATOM 1287 C C . ARG A 1 160 ? 28.967 -1.953 -35.526 1.00 89.94 160 ARG A C 1
ATOM 1289 O O . ARG A 1 160 ? 27.896 -2.469 -35.836 1.00 89.94 160 ARG A O 1
ATOM 1296 N N . LYS A 1 161 ? 29.052 -0.736 -34.985 1.00 88.31 161 LYS A N 1
ATOM 1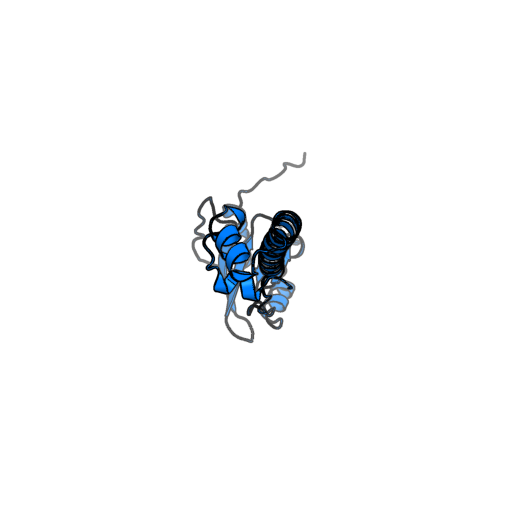297 C CA . LYS A 1 161 ? 27.894 0.112 -34.663 1.00 88.31 161 LYS A CA 1
ATOM 1298 C C . LYS A 1 161 ? 27.767 1.330 -35.568 1.00 88.31 161 LYS A C 1
ATOM 1300 O O . LYS A 1 161 ? 26.654 1.816 -35.735 1.00 88.31 161 LYS A O 1
ATOM 1305 N N . ILE A 1 162 ? 28.867 1.762 -36.173 1.00 85.62 162 ILE A N 1
ATOM 1306 C CA . ILE A 1 162 ? 28.873 2.765 -37.239 1.00 85.62 162 ILE A CA 1
ATOM 1307 C C . ILE A 1 162 ? 28.321 2.140 -38.523 1.00 85.62 162 ILE A C 1
ATOM 1309 O O . ILE A 1 162 ? 28.631 0.992 -38.855 1.00 85.62 162 ILE A O 1
ATOM 1313 N N . LYS A 1 163 ? 27.511 2.904 -39.253 1.00 77.38 163 LYS A N 1
ATOM 1314 C CA . LYS A 1 163 ? 27.086 2.563 -40.610 1.00 77.38 163 LYS A CA 1
ATOM 1315 C C . LYS A 1 163 ? 28.150 3.082 -41.574 1.00 77.38 163 LYS A C 1
ATOM 1317 O O . LYS A 1 163 ? 28.443 4.276 -41.583 1.00 77.38 163 LYS A O 1
ATOM 1322 N N . SER A 1 164 ? 28.772 2.153 -42.297 1.00 63.41 164 SER A N 1
ATOM 1323 C CA . SER A 1 164 ? 29.863 2.422 -43.237 1.00 63.41 164 SER A CA 1
ATOM 1324 C C .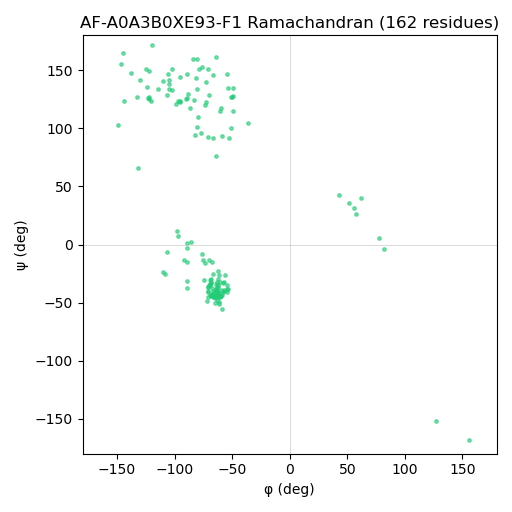 SER A 1 164 ? 29.371 2.612 -44.659 1.00 63.41 164 SER A C 1
ATOM 1326 O O . SER A 1 164 ? 28.311 2.042 -44.994 1.00 63.41 164 SER A O 1
#

Foldseek 3Di:
DDDPDDDDPQVVLVVVLVLVVHPDDWDDDPPDQKTWSDWDAAPVGIWTWMAGVVQGFIDTLNDTHHVVVQWDADPNDIHGDVVVVRCSNHPDRDCPVDPPPPPVVVVVVVVVVVVVLLVLLQVQLVVCCVVCVPDDLLVSLCVCCPDPSVVVPDSVVSSVSHDD

Radius of gyration: 29.78 Å; Cα contacts (8 Å, |Δi|>4): 177; chains: 1; bounding box: 67×44×68 Å